Protein AF-A0A556UYZ1-F1 (afdb_monomer_lite)

Radius of gyration: 21.46 Å; chains: 1; bounding box: 57×46×44 Å

Foldseek 3Di:
DPPPQDADEAQEDQLVPCVCQCADPNDRNDHNCNVVVVVVCVVNHYQAYEHEQAALVSQVSQLVVLVVDQRYAYAQEHAQVRVCVCVVVPVVVRVVSSVCSCVVRVSRHPYHDPYDFDQPQFDDDFAEDCDDDPRGHHPPPPVVVCVVSVLRRVCVVVVHDSVVVVVVVVVVCCVPPVPPD

InterPro domains:
  IPR001130 3'-5' ssDNA/RNA exonuclease TatD-like [PF01026] (10-119)
  IPR032466 Metal-dependent hydrolase [SSF51556] (8-178)
  IPR050891 TatD-type Metallo-dependent Hydrolase [PTHR10060] (7-117)

pLDDT: mean 94.44, std 7.42, range [49.12, 98.88]

Secondary structure (DSSP, 8-state):
-------EEEEEE-TTSGGGGTEETTEE-S---HHHHHHHHHHTTEEEEEEPP-SHHHHHHHHHHHHTSTTEEEEE---TTTTHHHHHH-HHHHHHHHHHHHHHTTTTEEEE-S----GGG------EESS--TTSEETTS-GGGGHHHHHHHHHHHHT--HHHHHHHHHHHHHHHH-TT-

Organism: Bagarius yarrelli (NCBI:txid175774)

Structure (mmCIF, N/CA/C/O backbone):
data_AF-A0A556UYZ1-F1
#
_entry.id   AF-A0A556UYZ1-F1
#
loop_
_atom_site.group_PDB
_atom_site.id
_atom_site.type_symbol
_atom_site.label_atom_id
_atom_site.label_alt_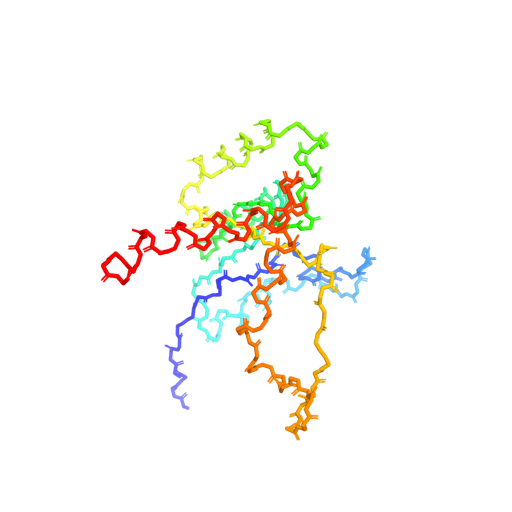id
_atom_site.label_comp_id
_atom_site.label_asym_id
_atom_site.label_entity_id
_atom_site.label_seq_id
_atom_site.pdbx_PDB_ins_code
_atom_site.Cartn_x
_atom_site.Cartn_y
_atom_site.Cartn_z
_atom_site.occupancy
_atom_site.B_iso_or_equiv
_atom_site.auth_seq_id
_atom_site.auth_comp_id
_atom_site.auth_asym_id
_atom_site.auth_atom_id
_atom_site.pdbx_PDB_model_num
ATOM 1 N N . MET A 1 1 ? -32.720 -13.228 18.171 1.00 49.12 1 MET A N 1
ATOM 2 C CA . MET A 1 1 ? -31.409 -13.911 18.145 1.00 49.12 1 MET A CA 1
ATOM 3 C C . MET A 1 1 ? -30.423 -13.015 18.865 1.00 49.12 1 MET A C 1
ATOM 5 O O . MET A 1 1 ? -30.408 -11.831 18.555 1.00 49.12 1 MET A O 1
ATOM 9 N N . ALA A 1 2 ? -29.659 -13.524 19.833 1.00 52.44 2 ALA A N 1
ATOM 10 C CA . ALA A 1 2 ? -28.508 -12.777 20.335 1.00 52.44 2 ALA A CA 1
ATOM 11 C C . ALA A 1 2 ? -27.582 -12.528 19.136 1.00 52.44 2 ALA A C 1
ATOM 13 O O . ALA A 1 2 ? -27.157 -13.494 18.501 1.00 52.44 2 ALA A O 1
ATOM 14 N N . MET A 1 3 ? -27.372 -11.266 18.748 1.00 60.56 3 MET A N 1
ATOM 15 C CA . MET A 1 3 ? -26.434 -10.962 17.670 1.00 60.56 3 MET A CA 1
ATOM 16 C C . MET A 1 3 ? -25.061 -11.465 18.109 1.00 60.56 3 MET A C 1
ATOM 18 O O . MET A 1 3 ? -24.586 -11.115 19.190 1.00 60.56 3 MET A O 1
ATOM 22 N N . ALA A 1 4 ? -24.457 -12.341 17.311 1.00 64.38 4 ALA A N 1
ATOM 23 C CA . ALA A 1 4 ? -23.099 -12.793 17.557 1.00 64.38 4 ALA A CA 1
ATOM 24 C C . ALA A 1 4 ? -22.173 -11.566 17.634 1.00 64.38 4 ALA A C 1
ATOM 26 O O . ALA A 1 4 ? -22.195 -10.709 16.753 1.00 64.38 4 ALA A O 1
ATOM 27 N N . ASN A 1 5 ? -21.386 -11.471 18.707 1.00 82.38 5 ASN A N 1
ATOM 28 C CA . ASN A 1 5 ? -20.478 -10.351 18.945 1.00 82.38 5 ASN A CA 1
ATOM 29 C C . ASN A 1 5 ? -19.167 -10.577 18.178 1.00 82.38 5 ASN A C 1
ATOM 31 O O . ASN A 1 5 ? -18.148 -10.962 18.761 1.00 82.38 5 ASN A O 1
ATOM 35 N N . PHE A 1 6 ? -19.224 -10.435 16.854 1.00 93.12 6 PHE A N 1
ATOM 36 C CA . PHE A 1 6 ? -18.041 -10.524 16.005 1.00 93.12 6 PHE A CA 1
ATOM 37 C C . PHE A 1 6 ? -17.066 -9.385 16.320 1.00 93.12 6 PHE A C 1
ATOM 39 O O . PHE A 1 6 ? -17.467 -8.302 16.743 1.00 93.12 6 PHE A O 1
ATOM 46 N N . LYS A 1 7 ? -15.769 -9.637 16.132 1.00 96.56 7 LYS A N 1
ATOM 47 C CA . LYS A 1 7 ? -14.714 -8.642 16.336 1.00 96.56 7 LYS A CA 1
ATOM 48 C C . LYS A 1 7 ? -13.821 -8.611 15.111 1.00 96.56 7 LYS A C 1
ATOM 50 O O . LYS A 1 7 ? -13.234 -9.632 14.757 1.00 96.56 7 LYS A O 1
ATOM 55 N N . PHE A 1 8 ? -13.706 -7.439 14.505 1.00 98.00 8 PHE A N 1
ATOM 56 C CA . PHE A 1 8 ? -12.911 -7.210 13.309 1.00 98.00 8 PHE A CA 1
ATOM 57 C C . PHE A 1 8 ? -11.965 -6.025 13.498 1.00 98.00 8 PHE A C 1
ATOM 59 O O . PHE A 1 8 ? -12.227 -5.102 14.274 1.00 98.00 8 PHE A O 1
ATOM 66 N N . ILE A 1 9 ? -10.869 -6.053 12.748 1.00 98.38 9 ILE A N 1
ATOM 67 C CA . ILE A 1 9 ? -9.993 -4.911 12.506 1.00 98.38 9 ILE A CA 1
ATOM 68 C C . ILE A 1 9 ? -9.929 -4.760 10.992 1.00 98.38 9 ILE A C 1
ATOM 70 O O . ILE A 1 9 ? -9.585 -5.723 10.306 1.00 98.38 9 ILE A O 1
ATOM 74 N N . ASP A 1 10 ? -10.267 -3.580 10.486 1.00 98.31 10 ASP A N 1
ATOM 75 C CA . ASP A 1 10 ? -10.067 -3.262 9.075 1.00 98.31 10 ASP A CA 1
ATOM 76 C C . ASP A 1 10 ? -8.653 -2.699 8.902 1.00 98.31 10 ASP A C 1
ATOM 78 O O . ASP A 1 10 ? -8.352 -1.605 9.384 1.00 98.31 10 ASP A O 1
ATOM 82 N N . ILE A 1 11 ? -7.763 -3.490 8.295 1.00 98.25 11 ILE A N 1
ATOM 83 C CA . ILE A 1 11 ? -6.332 -3.169 8.196 1.00 98.25 11 ILE A CA 1
ATOM 84 C C . ILE A 1 11 ? -5.981 -2.272 6.999 1.00 98.25 11 ILE A C 1
ATOM 86 O O . ILE A 1 11 ? -4.816 -1.903 6.857 1.00 98.25 11 ILE A O 1
ATOM 90 N N . GLY A 1 12 ? -6.944 -1.940 6.137 1.00 96.12 12 GLY A N 1
ATOM 91 C CA . GLY A 1 12 ? -6.673 -1.209 4.900 1.00 96.12 12 GLY A CA 1
ATOM 92 C C . GLY A 1 12 ? -7.898 -0.465 4.398 1.00 96.12 12 GLY A C 1
ATOM 93 O O . GLY A 1 12 ? -8.501 -0.862 3.402 1.00 96.12 12 GLY A O 1
ATOM 94 N N . ILE A 1 13 ? -8.243 0.629 5.076 1.00 98.00 13 ILE A N 1
ATOM 95 C CA . ILE A 1 13 ? -9.394 1.462 4.724 1.00 98.00 13 ILE A CA 1
ATOM 96 C C . ILE A 1 13 ? -8.961 2.872 4.317 1.00 98.00 13 ILE A C 1
ATOM 98 O O . ILE A 1 13 ? -8.189 3.542 4.997 1.00 98.00 13 ILE A O 1
ATOM 102 N N . ASN A 1 14 ? -9.526 3.378 3.225 1.00 97.62 14 ASN A N 1
ATOM 103 C CA . ASN A 1 14 ? -9.204 4.703 2.693 1.00 97.62 14 ASN A CA 1
ATOM 104 C C . ASN A 1 14 ? -10.168 5.773 3.232 1.00 97.62 14 ASN A C 1
ATOM 106 O O . ASN A 1 14 ? -10.800 6.479 2.456 1.00 97.62 14 ASN A O 1
ATOM 110 N N . LEU A 1 15 ? -10.336 5.886 4.558 1.00 98.00 15 LEU A N 1
ATOM 111 C CA . LEU A 1 15 ? -11.332 6.799 5.165 1.00 98.00 15 LEU A CA 1
ATOM 112 C C . LEU A 1 15 ? -11.100 8.294 4.871 1.00 98.00 15 LEU A C 1
ATOM 114 O O . LEU A 1 15 ? -11.983 9.110 5.132 1.00 98.00 15 LEU A O 1
ATOM 118 N N . THR A 1 16 ? -9.932 8.659 4.347 1.00 97.94 16 THR A N 1
ATOM 119 C CA . THR A 1 16 ? -9.628 10.005 3.844 1.00 97.94 16 THR A CA 1
ATOM 120 C C . THR A 1 16 ? -10.217 10.279 2.458 1.00 97.94 16 THR A C 1
ATOM 122 O O . THR A 1 16 ? -10.229 11.434 2.036 1.00 97.94 16 THR A O 1
ATOM 125 N N . ASP A 1 17 ? -10.727 9.262 1.754 1.00 97.62 17 ASP A N 1
ATOM 126 C CA . ASP A 1 17 ? -11.333 9.435 0.436 1.00 97.62 17 ASP A CA 1
ATOM 127 C C . ASP A 1 17 ? -12.557 10.373 0.523 1.00 97.62 17 ASP A C 1
ATOM 129 O O . ASP A 1 17 ? -13.470 10.131 1.327 1.00 97.62 17 ASP A O 1
ATOM 133 N N . PRO A 1 18 ? -12.626 11.431 -0.309 1.00 97.69 18 PRO A N 1
ATOM 134 C CA . PRO A 1 18 ? -13.754 12.359 -0.331 1.00 97.69 18 PRO A CA 1
ATOM 135 C C . PRO A 1 18 ? -15.120 11.696 -0.572 1.00 97.69 18 PRO A C 1
ATOM 137 O O . PRO A 1 18 ? -16.148 12.272 -0.205 1.00 97.69 18 PRO A O 1
ATOM 140 N N . MET A 1 19 ? -15.166 10.484 -1.136 1.00 98.00 19 MET A N 1
ATOM 141 C CA . MET A 1 19 ? -16.401 9.713 -1.301 1.00 98.00 19 MET A CA 1
ATOM 142 C C . MET A 1 19 ? -17.095 9.442 0.038 1.00 98.00 19 MET A C 1
ATOM 144 O O . MET A 1 19 ? -18.321 9.518 0.098 1.00 98.00 19 MET A O 1
ATOM 148 N N . PHE A 1 20 ? -16.344 9.234 1.128 1.00 97.94 20 PHE A N 1
ATOM 149 C CA . PHE A 1 20 ? -16.913 9.078 2.477 1.00 97.94 20 PHE A CA 1
ATOM 150 C C . PHE A 1 20 ? -17.475 10.381 3.065 1.00 97.94 20 PHE A C 1
ATOM 152 O O . PHE A 1 20 ? -18.061 10.376 4.143 1.00 97.94 20 PHE A O 1
ATOM 159 N N . ARG A 1 21 ? -17.293 11.500 2.356 1.00 98.12 21 ARG A N 1
ATOM 160 C CA . ARG A 1 21 ? -17.872 12.818 2.644 1.00 98.12 21 ARG A CA 1
ATOM 161 C C . ARG A 1 21 ? -18.931 13.213 1.612 1.00 98.12 21 ARG A C 1
ATOM 163 O O . ARG A 1 21 ? -19.354 14.365 1.568 1.00 98.12 21 ARG A O 1
ATOM 170 N N . GLY A 1 22 ? -19.336 12.278 0.750 1.00 98.06 22 GLY A N 1
ATOM 171 C CA . GLY A 1 22 ? -20.298 12.505 -0.324 1.00 98.06 22 GLY A CA 1
ATOM 172 C C . GLY A 1 22 ? -19.764 13.283 -1.524 1.00 98.06 22 GLY A C 1
ATOM 173 O O . GLY A 1 22 ? -20.560 13.757 -2.340 1.00 98.06 22 GLY A O 1
ATOM 174 N N . ILE A 1 23 ? -18.442 13.412 -1.665 1.00 98.56 23 ILE A N 1
ATOM 175 C CA . ILE A 1 23 ? -17.793 14.138 -2.759 1.00 98.56 23 ILE A CA 1
ATOM 176 C C . ILE A 1 23 ? -17.256 13.142 -3.787 1.00 98.56 23 ILE A C 1
ATOM 178 O O . ILE A 1 23 ? -16.380 12.332 -3.505 1.00 98.56 23 ILE A O 1
ATOM 182 N N . TYR A 1 24 ? -17.732 13.252 -5.024 1.00 97.62 24 TYR A N 1
ATOM 183 C CA . TYR A 1 24 ? -17.334 12.381 -6.128 1.00 97.62 24 TYR A CA 1
ATOM 184 C C . TYR A 1 24 ? -16.789 13.242 -7.256 1.00 97.62 24 TYR A C 1
ATOM 186 O O . TYR A 1 24 ? -17.504 14.093 -7.796 1.00 97.62 24 TYR A O 1
ATOM 194 N N . ARG A 1 25 ? -15.518 13.030 -7.623 1.00 95.25 25 ARG A N 1
ATOM 195 C CA . ARG A 1 25 ? -14.821 13.828 -8.651 1.00 95.25 25 ARG A CA 1
ATOM 196 C C . ARG A 1 25 ? -14.982 15.340 -8.406 1.00 95.25 25 ARG A C 1
ATOM 198 O O . ARG A 1 25 ? -15.374 16.080 -9.304 1.00 95.25 25 ARG A O 1
ATOM 205 N N . GLY A 1 26 ? -14.785 15.769 -7.157 1.00 96.25 26 GLY A N 1
ATOM 206 C CA . GLY A 1 26 ? -14.884 17.172 -6.732 1.00 96.25 26 GLY A CA 1
ATOM 207 C C . GLY A 1 26 ? -16.302 17.739 -6.588 1.00 96.25 26 GLY A C 1
ATOM 208 O O . GLY A 1 26 ? -16.443 18.909 -6.257 1.00 96.25 26 GLY A O 1
ATOM 209 N N . ASN A 1 27 ? -17.357 16.947 -6.813 1.00 97.44 27 ASN A N 1
ATOM 210 C CA . ASN A 1 27 ? -18.744 17.409 -6.717 1.00 97.44 27 ASN A CA 1
ATOM 211 C C . ASN A 1 27 ? -19.467 16.760 -5.531 1.00 97.44 27 ASN A C 1
ATOM 213 O O . ASN A 1 27 ? -19.456 15.533 -5.419 1.00 97.44 27 ASN A O 1
ATOM 217 N N . GLN A 1 28 ? -20.166 17.552 -4.712 1.00 98.12 28 GLN A N 1
ATOM 218 C CA . GLN A 1 28 ? -21.051 17.032 -3.662 1.00 98.12 28 GLN A CA 1
ATOM 219 C C . GLN A 1 28 ? -22.245 16.304 -4.305 1.00 98.12 28 GLN A C 1
ATOM 221 O O . GLN A 1 28 ? -23.005 16.905 -5.066 1.00 98.12 28 GLN A O 1
ATOM 226 N N . LYS A 1 29 ? -22.403 15.003 -4.038 1.00 98.25 29 LYS A N 1
ATOM 227 C CA . LYS A 1 29 ? -23.497 14.166 -4.573 1.00 98.25 29 LYS A CA 1
ATOM 228 C C . LYS A 1 29 ? -24.542 13.790 -3.530 1.00 98.25 29 LYS A C 1
ATOM 230 O O . LYS A 1 29 ? -25.695 13.584 -3.890 1.00 98.25 29 LYS A O 1
ATOM 235 N N . HIS A 1 30 ? -24.153 13.721 -2.265 1.00 98.25 30 HIS A N 1
ATOM 236 C CA . HIS A 1 30 ? -25.051 13.536 -1.128 1.00 98.25 30 HIS A CA 1
ATOM 237 C C . HIS A 1 30 ? -24.466 14.229 0.100 1.00 98.25 30 HIS A C 1
ATOM 239 O O . HIS A 1 30 ? -23.330 14.684 0.053 1.00 98.25 30 HIS A O 1
ATOM 245 N N . GLN A 1 31 ? -25.229 14.341 1.184 1.00 98.31 31 GLN A N 1
ATOM 246 C CA . GLN A 1 31 ? -24.736 14.878 2.454 1.00 98.31 31 GLN A CA 1
ATOM 247 C C . GLN A 1 31 ? -23.558 14.046 2.990 1.00 98.31 31 GLN A C 1
ATOM 249 O O . GLN A 1 31 ? -23.505 12.843 2.742 1.00 98.31 31 GLN A O 1
ATOM 254 N N . ASP A 1 32 ? -22.638 14.677 3.723 1.00 98.44 32 ASP A N 1
ATOM 255 C CA . ASP A 1 32 ? -21.604 13.962 4.481 1.00 98.44 32 ASP A CA 1
ATOM 256 C C . ASP A 1 32 ? -22.262 12.970 5.458 1.00 98.44 32 ASP A C 1
ATOM 258 O O . ASP A 1 32 ? -22.977 13.372 6.380 1.00 98.44 32 ASP A O 1
ATOM 262 N N . ASP A 1 33 ? -22.033 11.678 5.220 1.00 98.31 33 ASP A N 1
ATOM 263 C CA . ASP A 1 33 ? -22.553 10.556 5.998 1.00 98.31 33 ASP A CA 1
ATOM 264 C C . ASP A 1 33 ? -21.441 9.797 6.747 1.00 98.31 33 ASP A C 1
ATOM 266 O O . ASP A 1 33 ? -21.667 8.692 7.242 1.00 98.31 33 ASP A O 1
ATOM 270 N N . PHE A 1 34 ? -20.242 10.381 6.886 1.00 98.31 34 PHE A N 1
ATOM 271 C CA . PHE A 1 34 ? -19.060 9.714 7.445 1.00 98.31 34 PHE A CA 1
ATOM 272 C C . PHE A 1 34 ? -19.316 9.068 8.811 1.00 98.31 34 PHE A C 1
ATOM 274 O O . PHE A 1 34 ? -18.944 7.920 9.050 1.00 98.31 34 PHE A O 1
ATOM 281 N N . ALA A 1 35 ? -19.988 9.787 9.717 1.00 97.88 35 ALA A N 1
ATOM 282 C CA . ALA A 1 35 ? -20.315 9.262 11.043 1.00 97.88 35 ALA A CA 1
ATOM 283 C C . ALA A 1 35 ? -21.200 8.006 10.958 1.00 97.88 35 ALA A C 1
ATOM 285 O O . ALA A 1 35 ? -21.007 7.060 11.717 1.00 97.88 35 ALA A O 1
ATOM 286 N N . GLN A 1 36 ? -22.116 7.967 9.989 1.00 98.44 36 GLN A N 1
ATOM 287 C CA . GLN A 1 36 ? -23.028 6.846 9.776 1.00 98.44 36 GLN A CA 1
ATOM 288 C C . GLN A 1 36 ? -22.306 5.669 9.103 1.00 98.44 36 GLN A C 1
ATOM 290 O O . GLN A 1 36 ? -22.599 4.519 9.420 1.00 98.44 36 GLN A O 1
ATOM 295 N N . VAL A 1 37 ? -21.334 5.920 8.214 1.00 98.38 37 VAL A N 1
ATOM 296 C CA . VAL A 1 37 ? -20.438 4.876 7.669 1.00 98.38 37 VAL A CA 1
ATOM 297 C C . VAL A 1 37 ? -19.708 4.160 8.804 1.00 98.38 37 VAL A C 1
ATOM 299 O O . VAL A 1 37 ? -19.709 2.931 8.878 1.00 98.38 37 VAL A O 1
ATOM 302 N N . VAL A 1 38 ? -19.118 4.940 9.706 1.00 97.94 38 VAL A N 1
ATOM 303 C CA . VAL A 1 38 ? -18.378 4.443 10.865 1.00 97.94 38 VAL A CA 1
ATOM 304 C C . VAL A 1 38 ? -19.289 3.689 11.835 1.00 97.94 38 VAL A C 1
ATOM 306 O O . VAL A 1 38 ? -18.932 2.603 12.281 1.00 97.94 38 VAL A O 1
ATOM 309 N N . GLU A 1 39 ? -20.480 4.214 12.126 1.00 97.50 39 GLU A N 1
ATOM 310 C CA . GLU A 1 39 ? -21.464 3.547 12.985 1.00 97.50 39 GLU A CA 1
ATOM 311 C C . GLU A 1 39 ? -21.897 2.196 12.405 1.00 97.50 39 GLU A C 1
ATOM 313 O O . GLU A 1 39 ? -21.912 1.193 13.120 1.00 97.50 39 GLU A O 1
ATOM 318 N N . ARG A 1 40 ? -22.169 2.133 11.094 1.00 97.81 40 ARG A N 1
ATOM 319 C CA . ARG A 1 40 ? -22.467 0.869 10.404 1.00 97.81 40 ARG A CA 1
ATOM 320 C C . ARG A 1 40 ? -21.317 -0.128 10.560 1.00 97.81 40 ARG A C 1
ATOM 322 O O . ARG A 1 40 ? -21.569 -1.279 10.910 1.00 97.81 40 ARG A O 1
ATOM 329 N N . ALA A 1 41 ? -20.072 0.306 10.367 1.00 97.25 41 ALA A N 1
ATOM 330 C CA . ALA A 1 41 ? -18.885 -0.531 10.547 1.00 97.25 41 ALA A CA 1
ATOM 331 C C . ALA A 1 41 ? -18.738 -1.045 11.994 1.00 97.25 41 ALA A C 1
ATOM 333 O O . ALA A 1 41 ? -18.516 -2.237 12.221 1.00 97.25 41 ALA A O 1
ATOM 334 N N . SER A 1 42 ? -18.927 -0.178 12.988 1.00 95.69 42 SER A N 1
ATOM 335 C CA . SER A 1 42 ? -18.896 -0.575 14.398 1.00 95.69 42 SER A CA 1
ATOM 336 C C . SER A 1 42 ? -20.041 -1.525 14.761 1.00 95.69 42 SER A C 1
ATOM 338 O O . SER A 1 42 ? -19.818 -2.480 15.503 1.00 95.69 42 SER A O 1
ATOM 340 N N . SER A 1 43 ? -21.238 -1.334 14.194 1.00 95.75 43 SER A N 1
ATOM 341 C CA . SER A 1 43 ? -22.412 -2.181 14.463 1.00 95.75 43 SER A CA 1
ATOM 342 C C . SER A 1 43 ? -22.236 -3.639 14.024 1.00 95.75 43 SER A C 1
ATOM 344 O O . SER A 1 43 ? -22.859 -4.530 14.599 1.00 95.75 43 SER A O 1
ATOM 346 N N . VAL A 1 44 ? -21.353 -3.899 13.049 1.00 95.88 44 VAL A N 1
ATOM 347 C CA . VAL A 1 44 ? -21.010 -5.258 12.592 1.00 95.88 44 VAL A CA 1
ATOM 348 C C . VAL A 1 44 ? -19.774 -5.839 13.289 1.00 95.88 44 VAL A C 1
ATOM 350 O O . VAL A 1 44 ? -19.374 -6.960 12.982 1.00 95.88 44 VAL A O 1
ATOM 353 N N . GLY A 1 45 ? -19.174 -5.107 14.236 1.00 96.81 45 GLY A N 1
ATOM 354 C CA . GLY A 1 45 ? -18.075 -5.594 15.071 1.00 96.81 45 GLY A CA 1
ATOM 355 C C . GLY A 1 45 ? -16.684 -5.057 14.729 1.00 96.81 45 GLY A C 1
ATOM 356 O O . GLY A 1 45 ? -15.706 -5.563 15.283 1.00 96.81 45 GLY A O 1
ATOM 357 N N . ILE A 1 46 ? -16.540 -4.057 13.847 1.00 97.69 46 ILE A N 1
ATOM 358 C CA . ILE A 1 46 ? -15.231 -3.415 13.629 1.00 97.69 46 ILE A CA 1
ATOM 359 C C . ILE A 1 46 ? -14.850 -2.604 14.871 1.00 97.69 46 ILE A C 1
ATOM 361 O O . ILE A 1 46 ? -15.556 -1.682 15.279 1.00 97.69 46 ILE A O 1
ATOM 365 N N . GLN A 1 47 ? -13.709 -2.954 15.463 1.00 97.81 47 GLN A N 1
ATOM 366 C CA . GLN A 1 47 ? -13.193 -2.333 16.684 1.00 97.81 47 GLN A CA 1
ATOM 367 C C . GLN A 1 47 ? -12.021 -1.388 16.434 1.00 97.81 47 GLN A C 1
ATOM 369 O O . GLN A 1 47 ? -11.707 -0.577 17.303 1.00 97.81 47 GLN A O 1
ATOM 374 N N . LYS A 1 48 ? -11.327 -1.535 15.299 1.00 98.56 48 LYS A N 1
ATOM 375 C CA . LYS A 1 48 ? -10.182 -0.705 14.910 1.00 98.56 48 LYS A CA 1
ATOM 376 C C . LYS A 1 48 ? -10.128 -0.541 13.397 1.00 98.56 48 LYS A C 1
ATOM 378 O O . LYS A 1 48 ? -10.468 -1.469 12.665 1.00 98.56 48 LYS A O 1
ATOM 383 N N . PHE A 1 49 ? -9.657 0.621 12.967 1.00 98.75 49 PHE A N 1
ATOM 384 C CA . PHE A 1 49 ? -9.511 0.995 11.564 1.00 98.75 49 PHE A CA 1
ATOM 385 C C . PHE A 1 49 ? -8.071 1.439 11.328 1.00 98.75 49 PHE A C 1
ATOM 387 O O . PHE A 1 49 ? -7.582 2.306 12.051 1.00 98.75 49 PHE A O 1
ATOM 394 N N . MET A 1 50 ? -7.394 0.867 10.339 1.00 98.69 50 MET A N 1
ATOM 395 C CA . MET A 1 50 ? -6.083 1.324 9.881 1.00 98.69 50 MET A CA 1
ATOM 396 C C . MET A 1 50 ? -6.263 2.106 8.583 1.00 98.69 50 MET A C 1
ATOM 398 O O . MET A 1 50 ? -6.520 1.537 7.525 1.00 98.69 50 MET A O 1
ATOM 402 N N . ILE A 1 51 ? -6.168 3.427 8.701 1.00 98.81 51 ILE A N 1
ATOM 403 C CA . ILE A 1 51 ? -6.377 4.376 7.615 1.00 98.81 51 ILE A CA 1
ATOM 404 C C . ILE A 1 51 ? -5.103 4.463 6.778 1.00 98.81 51 ILE A C 1
ATOM 406 O O . ILE A 1 51 ? -4.041 4.830 7.289 1.00 98.81 51 ILE A O 1
ATOM 410 N N . THR A 1 52 ? -5.203 4.127 5.498 1.00 98.50 52 THR A N 1
ATOM 411 C CA . THR A 1 52 ? -4.038 4.035 4.616 1.00 98.50 52 THR A CA 1
ATOM 412 C C . THR A 1 52 ? -3.532 5.419 4.201 1.00 98.50 52 THR A C 1
ATOM 414 O O . THR A 1 52 ? -4.274 6.219 3.634 1.00 98.50 52 THR A O 1
ATOM 417 N N . GLY A 1 53 ? -2.250 5.691 4.450 1.00 98.06 53 GLY A N 1
ATOM 418 C CA . GLY A 1 53 ? -1.500 6.797 3.854 1.00 98.06 53 GLY A CA 1
ATOM 419 C C . GLY A 1 53 ? -0.736 6.326 2.613 1.00 98.06 53 GLY A C 1
ATOM 420 O O . GLY A 1 53 ? 0.022 5.361 2.686 1.00 98.06 53 GLY A O 1
ATOM 421 N N . GLY A 1 54 ? -0.938 6.987 1.468 1.00 96.44 54 GLY A N 1
ATOM 422 C CA . GLY A 1 54 ? -0.342 6.602 0.177 1.00 96.44 54 GLY A CA 1
ATOM 423 C C . GLY A 1 54 ? 0.794 7.505 -0.316 1.00 96.44 54 GLY A C 1
ATOM 424 O O . GLY A 1 54 ? 1.472 7.171 -1.284 1.00 96.44 54 GLY A O 1
ATOM 425 N N . ASN A 1 55 ? 1.018 8.649 0.316 1.00 97.94 55 ASN A N 1
ATOM 426 C CA . ASN A 1 55 ? 2.154 9.547 0.105 1.00 97.94 55 ASN A CA 1
ATOM 427 C C . ASN A 1 55 ? 2.315 10.436 1.349 1.00 97.94 55 ASN A C 1
ATOM 429 O O . ASN A 1 55 ? 1.601 10.244 2.337 1.00 97.94 55 ASN A O 1
ATOM 433 N N . LEU A 1 56 ? 3.239 11.401 1.333 1.00 98.19 56 LEU A N 1
ATOM 434 C CA . LEU A 1 56 ? 3.482 12.267 2.489 1.00 98.19 56 LEU A CA 1
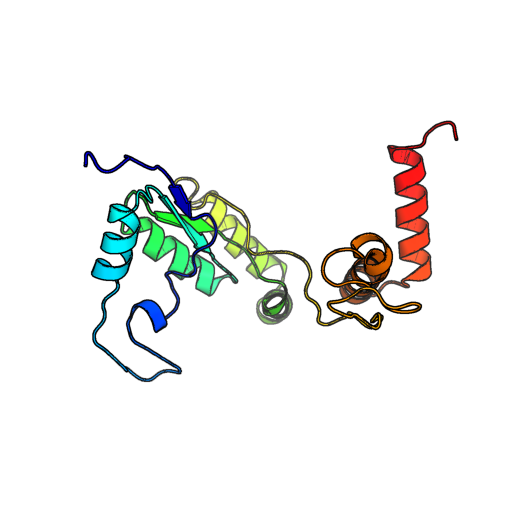ATOM 435 C C . LEU A 1 56 ? 2.235 13.059 2.918 1.00 98.19 56 LEU A C 1
ATOM 437 O O . LEU A 1 56 ? 1.961 13.137 4.113 1.00 98.19 56 LEU A O 1
ATOM 441 N N . GLU A 1 57 ? 1.479 13.618 1.974 1.00 97.75 57 GLU A N 1
ATOM 442 C CA . GLU A 1 57 ? 0.291 14.428 2.278 1.00 97.75 57 GLU A CA 1
ATOM 443 C C . GLU A 1 57 ? -0.886 13.562 2.746 1.00 97.75 57 GLU A C 1
ATOM 445 O O . GLU A 1 57 ? -1.454 13.804 3.811 1.00 97.75 57 GLU A O 1
ATOM 450 N N . ASP A 1 58 ? -1.175 12.477 2.029 1.00 97.44 58 ASP A N 1
ATOM 451 C CA . ASP A 1 58 ? -2.187 11.488 2.401 1.00 97.44 58 ASP A CA 1
ATOM 452 C C . ASP A 1 58 ? -1.891 10.911 3.794 1.00 97.44 58 ASP A C 1
ATOM 454 O O . ASP A 1 58 ? -2.801 10.721 4.596 1.00 97.44 58 ASP A O 1
ATOM 458 N N . SER A 1 59 ? -0.612 10.678 4.118 1.00 98.56 59 SER A N 1
ATOM 459 C CA . SER A 1 59 ? -0.179 10.212 5.441 1.00 98.56 59 SER A CA 1
ATOM 460 C C . SER A 1 59 ? -0.453 11.243 6.543 1.00 98.56 59 SER A C 1
ATOM 462 O O . SER A 1 59 ? -0.824 10.863 7.655 1.00 98.56 59 SER A O 1
ATOM 464 N N . ARG A 1 60 ? -0.300 12.547 6.262 1.00 98.62 60 ARG A N 1
ATOM 465 C CA . ARG A 1 60 ? -0.637 13.620 7.218 1.00 98.62 60 ARG A CA 1
ATOM 466 C C . ARG A 1 60 ? -2.137 13.663 7.486 1.00 98.62 60 ARG A C 1
ATOM 468 O O . ARG A 1 60 ? -2.538 13.712 8.650 1.00 98.62 60 ARG A O 1
ATOM 475 N N . GLU A 1 61 ? -2.959 13.587 6.444 1.00 98.56 61 GLU A N 1
ATOM 476 C CA . GLU A 1 61 ? -4.418 13.597 6.597 1.00 98.56 61 GLU A CA 1
ATOM 477 C C . GLU A 1 61 ? -4.944 12.302 7.238 1.00 98.56 61 GLU A C 1
ATOM 479 O O . GLU A 1 61 ? -5.806 12.362 8.118 1.00 98.56 61 GLU A O 1
ATOM 484 N N . ALA A 1 62 ? -4.376 11.140 6.899 1.00 98.69 62 ALA A N 1
ATOM 485 C CA . ALA A 1 62 ? -4.701 9.866 7.542 1.00 98.69 62 ALA A CA 1
ATOM 486 C C . ALA A 1 62 ? -4.369 9.891 9.039 1.00 98.69 62 ALA A C 1
ATOM 488 O O . ALA A 1 62 ? -5.197 9.490 9.859 1.00 98.69 62 ALA A O 1
ATOM 489 N N . LEU A 1 63 ? -3.197 10.412 9.416 1.00 98.75 63 LEU A N 1
ATOM 490 C CA . LEU A 1 63 ? -2.799 10.572 10.814 1.00 98.75 63 LEU A CA 1
ATOM 491 C C . LEU A 1 63 ? -3.727 11.533 11.567 1.00 98.75 63 LEU A C 1
ATOM 493 O O . LEU A 1 63 ? -4.169 11.225 12.674 1.00 98.75 63 LEU A O 1
ATOM 497 N N . LYS A 1 64 ? -4.047 12.683 10.973 1.00 98.69 64 LYS A N 1
ATOM 498 C CA . LYS A 1 64 ? -4.966 13.669 11.555 1.00 98.69 64 LYS A CA 1
ATOM 499 C C . LYS A 1 64 ? -6.355 13.073 11.785 1.00 98.69 64 LYS A C 1
ATOM 501 O O . LYS A 1 64 ? -6.931 13.255 12.857 1.00 98.69 64 LYS A O 1
ATOM 506 N N . LEU A 1 65 ? -6.870 12.297 10.828 1.00 98.62 65 LEU A N 1
ATOM 507 C CA . LEU A 1 65 ? -8.116 11.555 11.010 1.00 98.62 65 LEU A CA 1
ATOM 508 C C . LEU A 1 65 ? -7.969 10.480 12.095 1.00 98.62 65 LEU A C 1
ATOM 510 O O . LEU A 1 65 ? -8.848 10.354 12.948 1.00 98.62 65 LEU A O 1
ATOM 514 N N . ALA A 1 66 ? -6.846 9.762 12.136 1.00 98.69 66 ALA A N 1
ATOM 515 C CA . ALA A 1 66 ? -6.579 8.755 13.158 1.00 98.69 66 ALA A CA 1
ATOM 516 C C . ALA A 1 66 ? -6.518 9.330 14.580 1.00 98.69 66 ALA A C 1
ATOM 518 O O . ALA A 1 66 ? -6.947 8.682 15.532 1.00 98.69 66 ALA A O 1
ATOM 519 N N . GLN A 1 67 ? -6.035 10.560 14.743 1.00 98.56 67 GLN A N 1
ATOM 520 C CA . GLN A 1 67 ? -6.007 11.261 16.028 1.00 98.56 67 GLN A CA 1
ATOM 521 C C . GLN A 1 67 ? -7.401 11.679 16.519 1.00 98.56 67 GLN A C 1
ATOM 523 O O . GLN A 1 67 ? -7.579 11.877 17.717 1.00 98.56 67 GLN A O 1
ATOM 528 N N . SER A 1 68 ? -8.397 11.776 15.631 1.00 98.19 68 SER A N 1
ATOM 529 C CA . SER A 1 68 ? -9.743 12.246 15.992 1.00 98.19 68 SER A CA 1
ATOM 530 C C . SER A 1 68 ? -10.585 11.236 16.781 1.00 98.19 68 SER A C 1
ATOM 532 O O . SER A 1 68 ? -11.569 11.626 17.409 1.00 98.19 68 SER A O 1
ATOM 534 N N . ARG A 1 69 ? -10.242 9.940 16.738 1.00 98.06 69 ARG A N 1
ATOM 535 C CA . ARG A 1 69 ? -11.014 8.853 17.369 1.00 98.06 69 ARG A CA 1
ATOM 536 C C . ARG A 1 69 ? -10.078 7.794 17.931 1.00 98.06 69 ARG A C 1
ATOM 538 O O . ARG A 1 69 ? -9.021 7.546 17.361 1.00 98.06 69 ARG A O 1
ATOM 545 N N . GLU A 1 70 ? -10.428 7.161 19.046 1.00 98.12 70 GLU A N 1
ATOM 546 C CA . GLU A 1 70 ? -9.536 6.212 19.729 1.00 98.12 70 GLU A CA 1
ATOM 547 C C . GLU A 1 70 ? -9.263 4.967 18.873 1.00 98.12 70 GLU A C 1
ATOM 549 O O . GLU A 1 70 ? -8.115 4.536 18.746 1.00 98.12 70 GLU A O 1
ATOM 554 N N . GLU A 1 71 ? -10.300 4.444 18.221 1.00 98.25 71 GLU A N 1
ATOM 555 C CA . GLU A 1 71 ? -10.254 3.235 17.398 1.00 98.25 71 GLU A CA 1
ATOM 556 C C . GLU A 1 71 ? -9.550 3.408 16.044 1.00 98.25 71 GLU A C 1
ATOM 558 O O . GLU A 1 71 ? -9.332 2.420 15.339 1.00 98.25 71 GLU A O 1
ATOM 563 N N . PHE A 1 72 ? -9.212 4.637 15.652 1.00 98.75 72 PHE A N 1
ATOM 564 C CA . PHE A 1 72 ? -8.555 4.901 14.378 1.00 98.75 72 PHE A CA 1
ATOM 565 C C . PHE A 1 72 ? -7.036 4.926 14.524 1.00 98.75 72 PHE A C 1
ATOM 567 O O . PHE A 1 72 ? -6.477 5.544 15.429 1.00 98.75 72 PHE A O 1
ATOM 574 N N . PHE A 1 73 ? -6.375 4.278 13.581 1.00 98.88 73 PHE A N 1
ATOM 575 C CA . PHE A 1 73 ? -4.934 4.225 13.402 1.00 98.88 73 PHE A CA 1
ATOM 576 C C . PHE A 1 73 ? -4.627 4.556 11.945 1.00 98.88 73 PHE A C 1
ATOM 578 O O . PHE A 1 73 ? -5.531 4.658 11.120 1.00 98.88 73 PHE A O 1
ATOM 585 N N . SER A 1 74 ? -3.358 4.744 11.623 1.00 98.81 74 SER A N 1
ATOM 586 C CA . SER A 1 74 ? -2.918 5.132 10.288 1.00 98.81 74 SER A CA 1
ATOM 587 C C . SER A 1 74 ? -1.644 4.408 9.884 1.00 98.81 74 SER A C 1
ATOM 589 O O . SER A 1 74 ? -0.919 3.858 10.726 1.00 98.81 74 SER A O 1
ATOM 591 N N . THR A 1 75 ? -1.376 4.430 8.587 1.00 98.81 75 THR A N 1
ATOM 592 C CA . THR A 1 75 ? -0.086 4.068 8.010 1.00 98.81 75 THR A CA 1
ATOM 593 C C . THR A 1 75 ? 0.623 5.326 7.507 1.00 98.81 75 THR A C 1
ATOM 595 O O . THR A 1 75 ? -0.017 6.338 7.219 1.00 98.81 75 THR A O 1
ATOM 598 N N . VAL A 1 76 ? 1.951 5.275 7.418 1.00 98.75 76 VAL A N 1
ATOM 599 C CA . VAL A 1 76 ? 2.754 6.325 6.774 1.00 98.75 76 VAL A CA 1
ATOM 600 C C . VAL A 1 76 ? 3.660 5.678 5.740 1.00 98.75 76 VAL A C 1
ATOM 602 O O . VAL A 1 76 ? 4.416 4.761 6.067 1.00 98.75 76 VAL A O 1
ATOM 605 N N . GLY A 1 77 ? 3.611 6.151 4.500 1.00 97.50 77 GLY A N 1
ATOM 606 C CA . GLY A 1 77 ? 4.361 5.540 3.410 1.00 97.50 77 GLY A CA 1
ATOM 607 C C . GLY A 1 77 ? 4.248 6.292 2.093 1.00 97.50 77 GLY A C 1
ATOM 608 O O . GLY A 1 77 ? 3.735 7.408 2.026 1.00 97.50 77 GLY A O 1
ATOM 609 N N . CYS A 1 78 ? 4.771 5.665 1.043 1.00 97.44 78 CYS A N 1
ATOM 610 C CA . CYS A 1 78 ? 4.704 6.161 -0.322 1.00 97.44 78 CYS A CA 1
ATOM 611 C C . CYS A 1 78 ? 4.350 4.997 -1.249 1.00 97.44 78 CYS A C 1
ATOM 613 O O . CYS A 1 78 ? 5.139 4.065 -1.440 1.00 97.44 78 CYS A O 1
ATOM 615 N N . HIS A 1 79 ? 3.144 5.061 -1.798 1.00 96.06 79 HIS A N 1
ATOM 616 C CA . HIS A 1 79 ? 2.584 4.077 -2.700 1.00 96.06 79 HIS A CA 1
ATOM 617 C C . HIS A 1 79 ? 3.408 4.053 -3.996 1.00 96.06 79 HIS A C 1
ATOM 619 O O . HIS A 1 79 ? 3.869 5.109 -4.442 1.00 96.06 79 HIS A O 1
ATOM 625 N N . PRO A 1 80 ? 3.557 2.902 -4.677 1.00 91.75 80 PRO A N 1
ATOM 626 C CA . PRO A 1 80 ? 4.422 2.794 -5.858 1.00 91.75 80 PRO 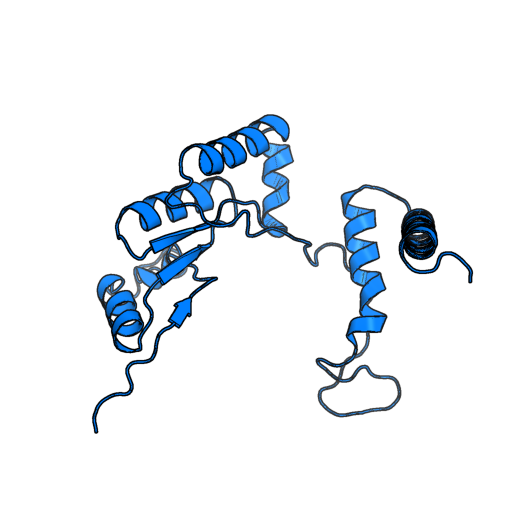A CA 1
ATOM 627 C C . PRO A 1 80 ? 4.093 3.776 -6.991 1.00 91.75 80 PRO A C 1
ATOM 629 O O . PRO A 1 80 ? 4.955 4.141 -7.786 1.00 91.75 80 PRO A O 1
ATOM 632 N N . THR A 1 81 ? 2.842 4.233 -7.076 1.00 90.81 81 THR A N 1
ATOM 633 C CA . THR A 1 81 ? 2.399 5.225 -8.073 1.00 90.81 81 THR A CA 1
ATOM 634 C C . THR A 1 81 ? 2.729 6.671 -7.696 1.00 90.81 81 THR A C 1
ATOM 636 O O . THR A 1 81 ? 2.518 7.566 -8.511 1.00 90.81 81 THR A O 1
ATOM 639 N N . ARG A 1 82 ? 3.197 6.913 -6.469 1.00 92.88 82 ARG A N 1
ATOM 640 C CA . ARG A 1 82 ? 3.520 8.230 -5.903 1.00 92.88 82 ARG A CA 1
ATOM 641 C C . ARG A 1 82 ? 5.024 8.441 -5.712 1.00 92.88 82 ARG A C 1
ATOM 643 O O . ARG A 1 82 ? 5.438 9.544 -5.383 1.00 92.88 82 ARG A O 1
ATOM 650 N N . CYS A 1 83 ? 5.861 7.437 -5.990 1.00 91.44 83 CYS A N 1
ATOM 651 C CA . CYS A 1 83 ? 7.308 7.515 -5.757 1.00 91.44 83 CYS A CA 1
ATOM 652 C C . CYS A 1 83 ? 8.030 8.628 -6.535 1.00 91.44 83 CYS A C 1
ATOM 654 O O . CYS A 1 83 ? 9.103 9.039 -6.111 1.00 91.44 83 CYS A O 1
ATOM 656 N N . SER A 1 84 ? 7.446 9.180 -7.608 1.00 90.06 84 SER A N 1
ATOM 657 C CA . SER A 1 84 ? 8.001 10.367 -8.281 1.00 90.06 84 SER A CA 1
ATOM 658 C C . SER A 1 84 ? 8.079 11.602 -7.373 1.00 90.06 84 SER A C 1
ATOM 660 O O . SER A 1 84 ? 8.792 12.548 -7.689 1.00 90.06 84 SER A O 1
ATOM 662 N N . GLU A 1 85 ? 7.350 11.620 -6.253 1.00 93.81 85 GLU A N 1
ATOM 663 C CA . GLU A 1 85 ? 7.436 12.689 -5.255 1.00 93.81 85 GLU A CA 1
ATOM 664 C C . GLU A 1 85 ? 8.811 12.749 -4.565 1.00 93.81 85 GLU A C 1
ATOM 666 O O . GLU A 1 85 ? 9.232 13.841 -4.185 1.00 93.81 85 GLU A O 1
ATOM 671 N N . PHE A 1 86 ? 9.545 11.627 -4.471 1.00 92.50 86 PHE A N 1
ATOM 672 C CA . PHE A 1 86 ? 10.931 11.628 -3.979 1.00 92.50 86 PHE A CA 1
ATOM 673 C C . PHE A 1 86 ? 11.829 12.495 -4.867 1.00 92.50 86 PHE A C 1
ATOM 675 O O . PHE A 1 86 ? 12.615 13.288 -4.356 1.00 92.50 86 PHE A O 1
ATOM 682 N N . ASP A 1 87 ? 11.677 12.400 -6.190 1.00 90.25 87 ASP A N 1
ATOM 683 C CA . ASP A 1 87 ? 12.458 13.207 -7.132 1.00 90.25 87 ASP A CA 1
ATOM 684 C C . ASP A 1 87 ? 12.033 14.682 -7.091 1.00 90.25 87 ASP A C 1
ATOM 686 O O . ASP A 1 87 ? 12.869 15.581 -7.144 1.00 90.25 87 ASP A O 1
ATOM 690 N N . GLN A 1 88 ? 10.727 14.941 -6.972 1.00 92.75 88 GLN A N 1
ATOM 691 C CA . GLN A 1 88 ? 10.164 16.297 -6.996 1.00 92.75 88 GLN A CA 1
ATOM 692 C C . GLN A 1 88 ? 10.496 17.115 -5.743 1.00 92.75 88 GLN A C 1
ATOM 694 O O . GLN A 1 88 ? 10.674 18.328 -5.840 1.00 92.75 88 GLN A O 1
ATOM 699 N N . GLN A 1 89 ? 10.542 16.475 -4.572 1.00 90.00 89 GLN A N 1
ATOM 700 C CA . GLN A 1 89 ? 10.727 17.148 -3.278 1.00 90.00 89 GLN A CA 1
ATOM 701 C C . GLN A 1 89 ? 12.144 16.979 -2.703 1.00 90.00 89 GLN A C 1
ATOM 703 O O . GLN A 1 89 ? 12.473 17.605 -1.696 1.00 90.00 89 GLN A O 1
ATOM 708 N N . GLY A 1 90 ? 12.982 16.161 -3.347 1.00 93.81 90 GLY A N 1
ATOM 709 C CA . GLY A 1 90 ? 14.283 15.737 -2.839 1.00 93.81 90 GLY A CA 1
ATOM 710 C C . GLY A 1 90 ? 14.159 14.468 -1.994 1.00 93.81 90 GLY A C 1
ATOM 711 O O . GLY A 1 90 ? 13.444 14.437 -0.990 1.00 93.81 90 GLY A O 1
ATOM 712 N N . ALA A 1 91 ? 14.855 13.405 -2.408 1.00 93.06 91 ALA A N 1
ATOM 713 C CA . ALA A 1 91 ? 14.633 12.063 -1.875 1.00 93.06 91 ALA A CA 1
ATOM 714 C C . ALA A 1 91 ? 14.890 11.971 -0.362 1.00 93.06 91 ALA A C 1
ATOM 716 O O . ALA A 1 91 ? 14.084 11.399 0.371 1.00 93.06 91 ALA A O 1
ATOM 717 N N . GLU A 1 92 ? 15.972 12.593 0.113 1.00 95.69 92 GLU A N 1
ATOM 718 C CA . GLU A 1 92 ? 16.333 12.620 1.534 1.00 95.69 92 GLU A CA 1
ATOM 719 C C . GLU A 1 92 ? 15.343 13.435 2.369 1.00 95.69 92 GLU A C 1
ATOM 721 O O . GLU A 1 92 ? 14.972 13.028 3.471 1.00 95.69 92 GLU A O 1
ATOM 726 N N . GLN A 1 93 ? 14.878 14.571 1.847 1.00 97.00 93 GLN A N 1
ATOM 727 C CA . GLN A 1 93 ? 13.908 15.435 2.517 1.00 97.00 93 GLN A CA 1
ATOM 728 C C . GLN A 1 93 ? 12.555 14.732 2.641 1.00 97.00 93 GLN A C 1
ATOM 730 O O . GLN A 1 93 ? 11.973 14.691 3.726 1.00 97.00 93 GLN A O 1
ATOM 735 N N . TYR A 1 94 ? 12.082 14.126 1.550 1.00 97.69 94 TYR A N 1
ATOM 736 C CA . TYR A 1 94 ? 10.827 13.384 1.523 1.00 97.69 94 TYR A CA 1
ATOM 737 C C . TYR A 1 94 ? 10.870 12.171 2.460 1.00 97.69 94 TYR A C 1
ATOM 739 O O . TYR A 1 94 ? 9.968 11.975 3.280 1.00 97.69 94 TYR A O 1
ATOM 747 N N . PHE A 1 95 ? 11.957 11.393 2.408 1.00 97.56 95 PHE A N 1
ATOM 748 C CA . PHE A 1 95 ? 12.173 10.264 3.310 1.00 97.56 95 PHE A CA 1
ATOM 749 C C . PHE A 1 95 ? 12.224 10.700 4.779 1.00 97.56 95 PHE A C 1
ATOM 751 O O . PHE A 1 95 ? 11.580 10.085 5.632 1.00 97.56 95 PHE A O 1
ATOM 758 N N . SER A 1 96 ? 12.953 11.779 5.078 1.00 98.12 96 SER A N 1
ATOM 759 C CA . SER A 1 96 ? 13.059 12.324 6.434 1.00 98.12 96 SER A CA 1
ATOM 760 C C . SER A 1 96 ? 11.697 12.759 6.967 1.00 98.12 96 SER A C 1
ATOM 762 O O . SER A 1 96 ? 11.347 12.400 8.089 1.00 98.12 96 SER A O 1
ATOM 764 N N . ALA A 1 97 ? 10.877 13.423 6.149 1.00 98.31 97 ALA A N 1
ATOM 765 C CA . ALA A 1 97 ? 9.533 13.842 6.539 1.00 98.31 97 ALA A CA 1
ATOM 766 C C . ALA A 1 97 ? 8.601 12.653 6.848 1.00 98.31 97 ALA A C 1
ATOM 768 O O . ALA A 1 97 ? 7.877 12.678 7.847 1.00 98.31 97 ALA A O 1
ATOM 769 N N . LEU A 1 98 ? 8.641 11.587 6.037 1.00 98.44 98 LEU A N 1
ATOM 770 C CA . LEU A 1 98 ? 7.910 10.344 6.324 1.00 98.44 98 LEU A CA 1
ATOM 771 C C . LEU A 1 98 ? 8.389 9.712 7.638 1.00 98.44 98 LEU A C 1
ATOM 773 O O . LEU A 1 98 ? 7.584 9.327 8.488 1.00 98.44 98 LEU A O 1
ATOM 777 N N . ARG A 1 99 ? 9.709 9.627 7.832 1.00 98.38 99 ARG A N 1
ATOM 778 C CA . ARG A 1 99 ? 10.313 9.055 9.040 1.00 98.38 99 ARG A CA 1
ATOM 779 C C . ARG A 1 99 ? 9.932 9.840 10.294 1.00 98.38 99 ARG A C 1
ATOM 781 O O . ARG A 1 99 ? 9.612 9.227 11.312 1.00 98.38 99 ARG A O 1
ATOM 788 N N . GLU A 1 100 ? 9.955 11.167 10.238 1.00 98.50 100 GLU A N 1
ATOM 789 C CA . GLU A 1 100 ? 9.548 12.032 11.347 1.00 98.50 100 GLU A CA 1
ATOM 790 C C . GLU A 1 100 ? 8.079 11.821 11.718 1.00 98.50 100 GLU A C 1
ATOM 792 O O . GLU A 1 100 ? 7.769 11.683 12.903 1.00 98.50 100 GLU A O 1
ATOM 797 N N . LEU A 1 101 ? 7.181 11.706 10.730 1.00 98.25 101 LEU A N 1
ATOM 798 C CA . LEU A 1 101 ? 5.774 11.380 10.978 1.00 98.25 101 LEU A CA 1
ATOM 799 C C . LEU A 1 101 ? 5.623 10.056 11.733 1.00 98.25 101 LEU A C 1
ATOM 801 O O . LEU A 1 101 ? 4.888 10.009 12.718 1.00 98.25 101 LEU A O 1
ATOM 805 N N . VAL A 1 102 ? 6.350 9.009 11.331 1.00 98.38 102 VAL A N 1
ATOM 806 C CA . VAL A 1 102 ? 6.330 7.709 12.023 1.00 98.38 102 VAL A CA 1
ATOM 807 C C . VAL A 1 102 ? 6.854 7.835 13.455 1.00 98.38 102 VAL A C 1
ATOM 809 O O . VAL A 1 102 ? 6.204 7.397 14.406 1.00 98.38 102 VAL A O 1
ATOM 812 N N . VAL A 1 103 ? 8.041 8.423 13.630 1.00 98.19 103 VAL A N 1
ATOM 813 C CA . VAL A 1 103 ? 8.728 8.465 14.930 1.00 98.19 103 VAL A CA 1
ATOM 814 C C . VAL A 1 103 ? 7.954 9.296 15.950 1.00 98.19 103 VAL A C 1
ATOM 816 O O . VAL A 1 103 ? 7.852 8.873 17.102 1.00 98.19 103 VAL A O 1
ATOM 819 N N . ASN A 1 104 ? 7.369 10.417 15.528 1.00 98.44 104 ASN A N 1
ATOM 820 C CA . ASN A 1 104 ? 6.665 11.336 16.421 1.00 98.44 104 ASN A CA 1
ATOM 821 C C . ASN A 1 104 ? 5.232 10.887 16.758 1.00 98.44 104 ASN A C 1
ATOM 823 O O . ASN A 1 104 ? 4.615 11.465 17.647 1.00 98.44 104 ASN A O 1
ATOM 827 N N . ASN A 1 105 ? 4.694 9.856 16.089 1.00 98.31 105 ASN A N 1
ATOM 828 C CA . ASN A 1 105 ? 3.281 9.470 16.210 1.00 98.31 105 ASN A CA 1
ATOM 829 C C . ASN A 1 105 ? 3.059 7.964 16.430 1.00 98.31 105 ASN A C 1
ATOM 831 O O . ASN A 1 105 ? 2.026 7.426 16.034 1.00 98.31 105 ASN A O 1
ATOM 835 N N . ARG A 1 106 ? 3.981 7.271 17.112 1.00 95.62 106 ARG A N 1
ATOM 836 C CA . ARG A 1 106 ? 3.945 5.805 17.339 1.00 95.62 106 ARG A CA 1
ATOM 837 C C . ARG A 1 106 ? 2.674 5.257 18.011 1.00 95.62 106 ARG A C 1
ATOM 839 O O . ARG A 1 106 ? 2.440 4.057 17.963 1.00 95.62 106 ARG A O 1
ATOM 846 N N . GLY A 1 107 ? 1.860 6.107 18.644 1.00 97.38 107 GLY A N 1
ATOM 847 C CA . GLY A 1 107 ? 0.560 5.710 19.205 1.00 97.38 107 GLY A CA 1
ATOM 848 C C . GLY A 1 107 ? -0.571 5.606 18.172 1.00 97.38 107 GLY A C 1
ATOM 849 O O . GLY A 1 107 ? -1.574 4.948 18.432 1.00 97.38 107 GLY A O 1
ATOM 850 N N . LYS A 1 108 ? -0.423 6.251 17.008 1.00 98.56 108 LYS A N 1
ATOM 851 C CA . LYS A 1 108 ? -1.436 6.302 15.939 1.00 98.56 108 LYS A CA 1
ATOM 852 C C . LYS A 1 108 ? -0.929 5.810 14.587 1.00 98.56 108 LYS A C 1
ATOM 854 O O . LYS A 1 108 ? -1.740 5.351 13.790 1.00 98.56 108 LYS A O 1
ATOM 859 N N . VAL A 1 109 ? 0.376 5.858 14.336 1.00 98.69 109 VAL A N 1
ATOM 860 C CA . VAL A 1 109 ? 1.015 5.264 13.157 1.00 98.69 109 VAL A CA 1
ATOM 861 C C . VAL A 1 109 ? 1.466 3.852 13.513 1.00 98.69 109 VAL A C 1
ATOM 863 O O . VAL A 1 109 ? 2.404 3.682 14.290 1.00 98.69 109 VAL A O 1
ATOM 866 N N . VAL A 1 110 ? 0.780 2.845 12.969 1.00 98.44 110 VAL A N 1
ATOM 867 C CA . VAL A 1 110 ? 0.972 1.427 13.346 1.00 98.44 110 VAL A CA 1
ATOM 868 C C . VAL A 1 110 ? 1.613 0.579 12.249 1.00 98.44 110 VAL A C 1
ATOM 870 O O . VAL A 1 110 ? 1.974 -0.567 12.502 1.00 98.44 110 VAL A O 1
ATOM 873 N N . ALA A 1 111 ? 1.786 1.133 11.047 1.00 98.38 111 ALA A N 1
ATOM 874 C CA . ALA A 1 111 ? 2.490 0.481 9.949 1.00 98.38 111 ALA A CA 1
ATOM 875 C C . ALA A 1 111 ? 3.223 1.499 9.063 1.00 98.38 111 ALA A C 1
ATOM 877 O O . ALA A 1 111 ? 2.784 2.642 8.909 1.00 98.38 111 ALA A O 1
ATOM 878 N N . VAL A 1 112 ? 4.326 1.054 8.458 1.00 98.12 112 VAL A N 1
ATOM 879 C CA . VAL A 1 112 ? 4.978 1.753 7.345 1.00 98.12 112 VAL A CA 1
ATOM 880 C C . VAL A 1 112 ? 4.383 1.210 6.052 1.00 98.12 112 VAL A C 1
ATOM 882 O O . VAL A 1 112 ? 4.436 0.008 5.805 1.00 98.12 112 VAL A O 1
ATOM 885 N N . GLY A 1 113 ? 3.788 2.089 5.260 1.00 94.62 113 GLY A N 1
ATOM 886 C CA . GLY A 1 113 ? 3.011 1.746 4.079 1.00 94.62 113 GLY A CA 1
ATOM 887 C C . GLY A 1 113 ? 1.925 2.793 3.810 1.00 94.62 113 GLY A C 1
ATOM 888 O O . GLY A 1 113 ? 1.718 3.693 4.615 1.00 94.62 113 GLY A O 1
ATOM 889 N N . GLU A 1 114 ? 1.207 2.717 2.703 1.00 95.38 114 GLU A N 1
ATOM 890 C CA . GLU A 1 114 ? 1.310 1.663 1.695 1.00 95.38 114 GLU A CA 1
ATOM 891 C C . GLU A 1 114 ? 2.552 1.860 0.816 1.00 95.38 114 GLU A C 1
ATOM 893 O O . GLU A 1 114 ? 2.840 2.964 0.366 1.00 95.38 114 GLU A O 1
ATOM 898 N N . CYS A 1 115 ? 3.329 0.800 0.609 1.00 93.25 115 CYS A N 1
ATOM 899 C CA . CYS A 1 115 ? 4.511 0.798 -0.249 1.00 93.25 115 CYS A CA 1
ATOM 900 C C . CYS A 1 115 ? 4.662 -0.578 -0.909 1.00 93.25 115 CYS A C 1
ATOM 902 O O . CYS A 1 115 ? 4.059 -1.558 -0.472 1.00 93.25 115 CYS A O 1
ATOM 904 N N . GLY A 1 116 ? 5.445 -0.661 -1.983 1.00 90.00 116 GLY A N 1
ATOM 905 C CA . GLY A 1 116 ? 5.625 -1.909 -2.719 1.00 90.00 116 GLY A CA 1
ATOM 906 C C . GLY A 1 116 ? 6.165 -1.687 -4.124 1.00 90.00 116 GLY A C 1
ATOM 907 O O . GLY A 1 116 ? 6.953 -0.773 -4.363 1.00 90.00 116 GLY A O 1
ATOM 908 N N . LEU A 1 117 ? 5.704 -2.509 -5.063 1.00 85.50 117 LEU A N 1
ATOM 909 C CA . LEU A 1 117 ? 6.070 -2.436 -6.473 1.00 85.50 117 LEU A CA 1
ATOM 910 C C . LEU A 1 117 ? 4.839 -2.111 -7.323 1.00 85.50 117 LEU A C 1
ATOM 912 O O . LEU A 1 117 ? 3.749 -2.624 -7.083 1.00 85.50 117 LEU A O 1
ATOM 916 N N . GLY A 1 118 ? 5.016 -1.241 -8.316 1.00 83.19 118 GLY A N 1
ATOM 917 C CA . GLY A 1 118 ? 3.957 -0.836 -9.240 1.00 83.19 118 GLY A CA 1
ATOM 918 C C . GLY A 1 118 ? 4.059 -1.563 -10.579 1.00 83.19 118 GLY A C 1
ATOM 919 O O . GLY A 1 118 ? 5.152 -1.871 -11.045 1.00 83.19 118 GLY A O 1
ATOM 920 N N . SER A 1 119 ? 2.927 -1.766 -11.254 1.00 84.56 119 SER A N 1
ATOM 921 C CA . SER A 1 119 ? 2.857 -2.475 -12.543 1.00 84.56 119 SER A CA 1
ATOM 922 C C . SER A 1 119 ? 3.432 -1.707 -13.741 1.00 84.56 119 SER A C 1
ATOM 924 O O . SER A 1 119 ? 3.493 -2.251 -14.841 1.00 84.56 119 SER A O 1
ATOM 926 N N . LYS A 1 120 ? 3.871 -0.454 -13.550 1.00 86.19 120 LYS A N 1
ATOM 927 C CA . LYS A 1 120 ? 4.320 0.469 -14.611 1.00 86.19 120 LYS A CA 1
ATOM 928 C C . LYS A 1 120 ? 5.378 -0.126 -15.547 1.00 86.19 120 LYS A C 1
ATOM 930 O O . LYS A 1 120 ? 5.407 0.221 -16.722 1.00 86.19 120 LYS A O 1
ATOM 935 N N . PHE A 1 121 ? 6.255 -0.976 -15.022 1.00 88.25 121 PHE A N 1
ATOM 936 C CA . PHE A 1 121 ? 7.398 -1.522 -15.756 1.00 88.25 121 PHE A CA 1
ATOM 937 C C . PHE A 1 121 ? 7.208 -2.971 -16.213 1.00 88.25 121 PHE A C 1
ATOM 939 O O . PHE A 1 121 ? 8.139 -3.544 -16.775 1.00 88.25 121 PHE A O 1
ATOM 946 N N . ILE A 1 122 ? 6.025 -3.554 -15.998 1.00 92.06 122 ILE A N 1
ATOM 947 C CA . ILE A 1 122 ? 5.717 -4.907 -16.463 1.00 92.06 122 ILE A CA 1
ATOM 948 C C . ILE A 1 122 ? 5.677 -4.910 -17.994 1.00 92.06 122 ILE A C 1
ATOM 950 O O . ILE A 1 122 ? 4.933 -4.144 -18.609 1.00 92.06 122 ILE A O 1
ATOM 954 N N . LYS A 1 123 ? 6.469 -5.793 -18.602 1.00 92.81 123 LYS A N 1
ATOM 955 C CA . LYS A 1 123 ? 6.542 -6.010 -20.054 1.00 92.81 123 LYS A CA 1
ATOM 956 C C . LYS A 1 123 ? 5.990 -7.382 -20.420 1.00 92.81 123 LYS A C 1
ATOM 958 O O . LYS A 1 123 ? 5.263 -7.511 -21.404 1.00 92.81 123 LYS A O 1
ATOM 963 N N . THR A 1 124 ? 6.304 -8.401 -19.625 1.00 93.88 124 THR A N 1
ATOM 964 C CA . THR A 1 124 ? 5.868 -9.771 -19.891 1.00 93.88 124 THR A CA 1
ATOM 965 C C . THR A 1 124 ? 4.421 -9.972 -19.460 1.00 93.88 124 THR A C 1
ATOM 967 O O . THR A 1 124 ? 4.044 -9.707 -18.317 1.00 93.88 124 THR A O 1
ATOM 970 N N . THR A 1 125 ? 3.597 -10.492 -20.369 1.00 92.88 125 THR A N 1
ATOM 971 C CA . THR A 1 125 ? 2.207 -10.871 -20.095 1.00 92.88 125 THR A CA 1
ATOM 972 C C . THR A 1 125 ? 1.945 -12.290 -20.580 1.00 92.88 125 THR A C 1
ATOM 974 O O . THR A 1 125 ? 2.528 -12.738 -21.566 1.00 92.88 125 THR A O 1
ATOM 977 N N . PHE A 1 126 ? 1.060 -12.999 -19.882 1.00 93.00 126 PHE A N 1
ATOM 978 C CA . PHE A 1 126 ? 0.679 -14.365 -20.223 1.00 93.00 126 PHE A CA 1
ATOM 979 C C . PHE A 1 126 ? -0.813 -14.414 -20.582 1.00 93.00 126 PHE A C 1
ATOM 981 O O . PHE A 1 126 ? -1.643 -13.914 -19.809 1.00 93.00 126 PHE A O 1
ATOM 988 N N . PRO A 1 127 ? -1.196 -15.019 -21.724 1.00 94.12 127 PRO A N 1
ATOM 989 C CA . PRO A 1 127 ? -2.598 -15.232 -22.061 1.00 94.12 127 PRO A CA 1
ATOM 990 C C . PRO A 1 127 ? -3.317 -15.964 -20.926 1.00 94.12 127 PRO A C 1
ATOM 992 O O . PRO A 1 127 ? -2.917 -17.059 -20.538 1.00 94.12 127 PRO A O 1
ATOM 995 N N . THR A 1 128 ? -4.376 -15.360 -20.381 1.00 92.75 128 THR A N 1
ATOM 996 C CA . THR A 1 128 ? -5.050 -15.863 -19.175 1.00 92.75 128 THR A CA 1
ATOM 997 C C . THR A 1 128 ? -6.541 -16.086 -19.415 1.00 92.75 128 THR A C 1
ATOM 999 O O . THR A 1 128 ? -7.226 -15.238 -19.989 1.00 92.75 128 THR A O 1
ATOM 1002 N N . LYS A 1 129 ? -7.069 -17.222 -18.946 1.00 95.06 129 LYS A N 1
ATOM 1003 C CA . LYS A 1 129 ? -8.486 -17.607 -19.055 1.00 95.06 129 LYS A CA 1
ATOM 1004 C C . LYS A 1 129 ? -9.068 -17.984 -17.693 1.00 95.06 129 LYS A C 1
ATOM 1006 O O . LYS A 1 129 ? -8.361 -18.394 -16.780 1.00 95.06 129 LYS A O 1
ATOM 1011 N N . LYS A 1 130 ? -10.394 -17.860 -17.555 1.00 95.38 130 LYS A N 1
ATOM 1012 C CA . LYS A 1 130 ? -11.141 -18.281 -16.349 1.00 95.38 130 LYS A CA 1
ATOM 1013 C C . LYS A 1 130 ? -11.400 -19.793 -16.290 1.00 95.38 130 LYS A C 1
ATOM 1015 O O . LYS A 1 130 ? -11.718 -20.311 -15.227 1.00 95.38 130 LYS A O 1
ATOM 1020 N N . LYS A 1 131 ? -11.312 -20.485 -17.428 1.00 95.62 131 LYS A N 1
ATOM 1021 C CA . LYS A 1 131 ? -11.419 -21.945 -17.550 1.00 95.62 131 LYS A CA 1
ATOM 1022 C C . LYS A 1 131 ? -10.094 -22.484 -18.069 1.00 95.62 131 LYS A C 1
ATOM 1024 O O . LYS A 1 131 ? -9.390 -21.767 -18.774 1.00 95.62 131 LYS A O 1
ATOM 1029 N N . TRP A 1 132 ? -9.769 -23.719 -17.700 1.00 96.38 132 TRP A N 1
ATOM 1030 C CA . TRP A 1 132 ? -8.557 -24.371 -18.178 1.00 96.38 132 TRP A CA 1
ATOM 1031 C C . TRP A 1 132 ? -8.599 -24.526 -19.704 1.00 96.38 132 TRP A C 1
ATOM 1033 O O . TRP A 1 132 ? -9.606 -24.965 -20.257 1.00 96.38 132 TRP A O 1
ATOM 1043 N N . GLU A 1 133 ? -7.507 -24.141 -20.358 1.00 95.94 133 GLU A N 1
ATOM 1044 C CA . GLU A 1 133 ? -7.308 -24.213 -21.803 1.00 95.94 133 GLU A CA 1
ATOM 1045 C C . GLU A 1 133 ? -5.807 -24.392 -22.058 1.00 95.94 133 GLU A C 1
ATOM 1047 O O . GLU A 1 133 ? -4.988 -23.669 -21.486 1.00 95.94 133 GLU A O 1
ATOM 1052 N N . THR A 1 134 ? -5.433 -25.356 -22.900 1.00 94.50 134 THR A N 1
ATOM 1053 C CA . THR A 1 134 ? -4.030 -25.582 -23.268 1.00 94.50 134 THR A CA 1
ATOM 1054 C C . THR A 1 134 ? -3.396 -24.293 -23.805 1.00 94.50 134 THR A C 1
ATOM 1056 O O . THR A 1 134 ? -4.001 -23.570 -24.596 1.00 94.50 134 THR A O 1
ATOM 1059 N N . GLY A 1 135 ? -2.173 -23.991 -23.363 1.00 92.25 135 GLY A N 1
ATOM 1060 C CA . GLY A 1 135 ? -1.428 -22.798 -23.787 1.00 92.25 135 GLY A CA 1
ATOM 1061 C C . GLY A 1 135 ? -1.822 -21.492 -23.086 1.00 92.25 135 GLY A C 1
ATOM 1062 O O . GLY A 1 135 ? -1.245 -20.456 -23.400 1.00 92.25 135 GLY A O 1
ATOM 1063 N N . HIS A 1 136 ? -2.760 -21.523 -22.134 1.00 95.12 136 HIS A N 1
ATOM 1064 C CA . HIS A 1 136 ? -3.164 -20.352 -21.356 1.00 95.12 136 HIS A CA 1
ATOM 1065 C C . HIS A 1 136 ? -2.936 -20.565 -19.859 1.00 95.12 136 HIS A C 1
ATOM 1067 O O . HIS A 1 136 ? -3.171 -21.647 -19.316 1.00 95.12 136 HIS A O 1
ATOM 1073 N N . CYS A 1 137 ? -2.565 -19.493 -19.166 1.00 94.94 137 CYS A N 1
ATOM 1074 C CA . CYS A 1 137 ? -2.650 -19.444 -17.717 1.00 94.94 137 CYS A CA 1
ATOM 1075 C C . CYS A 1 137 ? -4.124 -19.517 -17.282 1.00 94.94 137 CYS A C 1
ATOM 1077 O O . CYS A 1 137 ? -5.007 -18.864 -17.843 1.00 94.94 137 CYS A O 1
ATOM 1079 N N . LEU A 1 138 ? -4.394 -20.292 -16.237 1.00 93.88 138 LEU A N 1
ATOM 1080 C CA . LEU A 1 138 ? -5.657 -20.248 -15.508 1.00 93.88 138 LEU A CA 1
ATOM 1081 C C . LEU A 1 138 ? -5.598 -19.101 -14.492 1.00 93.88 138 LEU A C 1
ATOM 1083 O O . LEU A 1 138 ? -4.637 -19.002 -13.723 1.00 93.88 138 LEU A O 1
ATOM 1087 N N . LYS A 1 139 ? -6.613 -18.234 -14.510 1.00 89.69 139 LYS A N 1
ATOM 1088 C CA . LYS A 1 139 ? -6.730 -17.077 -13.614 1.00 89.69 139 LYS A CA 1
ATOM 1089 C C . LYS A 1 139 ? -6.495 -17.499 -12.155 1.00 89.69 139 LYS A C 1
ATOM 1091 O O . LYS A 1 139 ? -7.044 -18.510 -11.723 1.00 89.69 139 LYS A O 1
ATOM 1096 N N . ASP A 1 140 ? -5.688 -16.717 -11.438 1.00 86.69 140 ASP A N 1
ATOM 1097 C CA . ASP A 1 140 ? -5.398 -16.882 -10.004 1.00 86.69 140 ASP A CA 1
ATOM 1098 C C . ASP A 1 140 ? -4.695 -18.219 -9.633 1.00 86.69 140 ASP A C 1
ATOM 1100 O O . ASP A 1 140 ? -4.912 -18.758 -8.549 1.00 86.69 140 ASP A O 1
ATOM 1104 N N . ARG A 1 141 ? -3.919 -18.818 -10.560 1.00 90.38 141 ARG A N 1
ATOM 1105 C CA . ARG A 1 141 ? -3.188 -20.095 -10.345 1.00 90.38 141 ARG A CA 1
ATOM 1106 C C . ARG A 1 14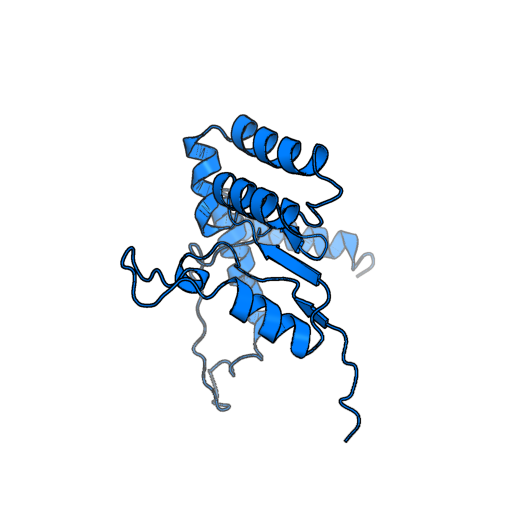1 ? -1.782 -20.174 -10.958 1.00 90.38 141 ARG A C 1
ATOM 1108 O O . ARG A 1 141 ? -1.239 -21.268 -11.105 1.00 90.38 141 ARG A O 1
ATOM 1115 N N . ASN A 1 142 ? -1.244 -19.059 -11.443 1.00 87.44 142 ASN A N 1
ATOM 1116 C CA . ASN A 1 142 ? -0.016 -19.033 -12.252 1.00 87.44 142 ASN A CA 1
ATOM 1117 C C . ASN A 1 142 ? 1.021 -18.044 -11.703 1.00 87.44 142 ASN A C 1
ATOM 1119 O O . ASN A 1 142 ? 1.847 -17.520 -12.438 1.00 87.44 142 ASN A O 1
ATOM 1123 N N . GLU A 1 143 ? 1.000 -17.775 -10.403 1.00 86.75 143 GLU A N 1
ATOM 1124 C CA . GLU A 1 143 ? 1.956 -16.909 -9.707 1.00 86.75 143 GLU A CA 1
ATOM 1125 C C . GLU A 1 143 ? 3.429 -17.251 -10.019 1.00 86.75 143 GLU A C 1
ATOM 1127 O O . GLU A 1 143 ? 4.193 -16.312 -10.247 1.00 86.75 143 GLU A O 1
ATOM 1132 N N . PRO A 1 144 ? 3.852 -18.535 -10.137 1.00 92.25 144 PRO A N 1
ATOM 1133 C CA . PRO A 1 144 ? 5.258 -18.857 -10.387 1.00 92.25 144 PRO A CA 1
ATOM 1134 C C . PRO A 1 144 ? 5.830 -18.268 -11.683 1.00 92.25 144 PRO A C 1
ATOM 1136 O O . PRO A 1 144 ? 6.970 -17.812 -11.683 1.00 92.25 144 PRO A O 1
ATOM 1139 N N . CYS A 1 145 ? 5.067 -18.231 -12.785 1.00 91.06 145 CYS A N 1
ATOM 1140 C CA . CYS A 1 145 ? 5.578 -17.675 -14.045 1.00 91.06 145 CYS A CA 1
ATOM 1141 C C . CYS A 1 145 ? 5.627 -16.140 -14.037 1.00 91.06 145 CYS A C 1
ATOM 1143 O O . CYS A 1 145 ? 6.396 -15.547 -14.789 1.00 91.06 145 CYS A O 1
ATOM 1145 N N . HIS A 1 146 ? 4.859 -15.490 -13.158 1.00 91.62 146 HIS A N 1
ATOM 1146 C CA . HIS A 1 146 ? 4.840 -14.034 -13.022 1.00 91.62 146 HIS A CA 1
ATOM 1147 C C . HIS A 1 146 ? 6.049 -13.477 -12.255 1.00 91.62 146 HIS A C 1
ATOM 1149 O O . HIS A 1 146 ? 6.210 -12.261 -12.206 1.00 91.62 146 HIS A O 1
ATOM 1155 N N . ILE A 1 147 ? 6.950 -14.314 -11.720 1.00 94.31 147 ILE A N 1
ATOM 1156 C CA . ILE A 1 147 ? 8.178 -13.842 -11.054 1.00 94.31 147 ILE A CA 1
ATOM 1157 C C . ILE A 1 147 ? 9.028 -12.931 -11.957 1.00 94.31 147 ILE A C 1
ATOM 1159 O O . ILE A 1 147 ? 9.669 -11.997 -11.477 1.00 94.31 147 ILE 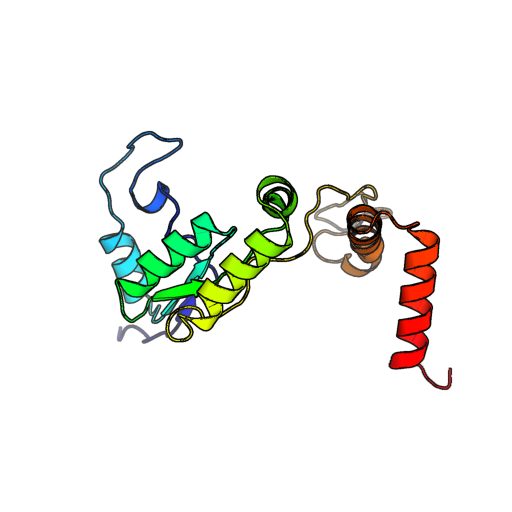A O 1
ATOM 1163 N N . ILE A 1 148 ? 8.968 -13.137 -13.278 1.00 95.50 148 ILE A N 1
ATOM 1164 C CA . ILE A 1 148 ? 9.624 -12.274 -14.266 1.00 95.50 148 ILE A CA 1
ATOM 1165 C C . ILE A 1 148 ? 9.120 -10.825 -14.203 1.00 95.50 148 ILE A C 1
ATOM 1167 O O . ILE A 1 148 ? 9.899 -9.899 -14.384 1.00 95.50 148 ILE A O 1
ATOM 1171 N N . GLN A 1 149 ? 7.846 -10.606 -13.869 1.00 94.56 149 GLN A N 1
ATOM 1172 C CA . GLN A 1 149 ? 7.272 -9.266 -13.744 1.00 94.56 149 GLN A CA 1
ATOM 1173 C C . GLN A 1 149 ? 7.860 -8.523 -12.538 1.00 94.56 149 GLN A C 1
ATOM 1175 O O . GLN A 1 149 ? 8.075 -7.316 -12.599 1.00 94.56 149 GLN A O 1
ATOM 1180 N N . VAL A 1 150 ? 8.180 -9.241 -11.453 1.00 93.69 150 VAL A N 1
ATOM 1181 C CA . VAL A 1 150 ? 8.886 -8.667 -10.296 1.00 93.69 150 VAL A CA 1
ATOM 1182 C C . VAL A 1 150 ? 10.298 -8.245 -10.700 1.00 93.69 150 VAL A C 1
ATOM 1184 O O . VAL A 1 150 ? 10.697 -7.119 -10.407 1.00 93.69 150 VAL A O 1
ATOM 1187 N N . LEU A 1 151 ? 11.021 -9.105 -11.427 1.00 95.75 151 LEU A N 1
ATOM 1188 C CA . LEU A 1 151 ? 12.343 -8.779 -11.968 1.00 95.75 151 LEU A CA 1
ATOM 1189 C C . LEU A 1 151 ? 12.292 -7.539 -12.870 1.00 95.75 151 LEU A C 1
ATOM 1191 O O . LEU A 1 151 ? 13.112 -6.643 -12.707 1.00 95.75 151 LEU A O 1
ATOM 1195 N N . GLU A 1 152 ? 11.328 -7.463 -13.789 1.00 95.75 152 GLU A N 1
ATOM 1196 C CA . GLU A 1 152 ? 11.152 -6.322 -14.695 1.00 95.75 152 GLU A CA 1
ATOM 1197 C C . GLU A 1 152 ? 10.959 -5.010 -13.933 1.00 95.75 152 GLU A C 1
ATOM 1199 O O . GLU A 1 152 ? 11.591 -4.004 -14.263 1.00 95.75 152 GLU A O 1
ATOM 1204 N N . VAL A 1 153 ? 10.122 -5.026 -12.891 1.00 93.56 153 VAL A N 1
ATOM 1205 C CA . VAL A 1 153 ? 9.883 -3.842 -12.064 1.00 93.56 153 VAL A CA 1
ATOM 1206 C C . VAL A 1 153 ? 11.125 -3.465 -11.261 1.00 93.56 153 VAL A C 1
ATOM 1208 O O . VAL A 1 153 ? 11.485 -2.289 -11.234 1.00 93.56 153 VAL A O 1
ATOM 1211 N N . MET A 1 154 ? 11.810 -4.433 -10.648 1.00 93.31 154 MET A N 1
ATOM 1212 C CA . MET A 1 154 ? 13.026 -4.177 -9.868 1.00 93.31 154 MET A CA 1
ATOM 1213 C C . MET A 1 154 ? 14.178 -3.654 -10.735 1.00 93.31 154 MET A C 1
ATOM 1215 O O . MET A 1 154 ? 14.811 -2.665 -10.368 1.00 93.31 154 MET A O 1
ATOM 1219 N N . ALA A 1 155 ? 14.427 -4.283 -11.886 1.00 95.31 155 ALA A N 1
ATOM 1220 C CA . ALA A 1 155 ? 15.484 -3.901 -12.820 1.00 95.31 155 ALA A CA 1
ATOM 1221 C C . ALA A 1 155 ? 15.253 -2.492 -13.373 1.00 95.31 155 ALA A C 1
ATOM 1223 O O . ALA A 1 155 ? 16.158 -1.658 -13.349 1.00 95.31 155 ALA A O 1
ATOM 1224 N N . ALA A 1 156 ? 14.017 -2.185 -13.783 1.00 92.44 156 ALA A N 1
ATOM 1225 C CA . ALA A 1 156 ? 13.665 -0.854 -14.263 1.00 92.44 156 ALA A CA 1
ATOM 1226 C C . ALA A 1 156 ? 13.773 0.216 -13.166 1.00 92.44 156 ALA A C 1
ATOM 1228 O O . ALA A 1 156 ? 14.288 1.299 -13.429 1.00 92.44 156 ALA A O 1
ATOM 1229 N N . ALA A 1 157 ? 13.331 -0.083 -11.939 1.00 87.31 157 ALA A N 1
ATOM 1230 C CA . ALA A 1 157 ? 13.414 0.855 -10.819 1.00 87.31 157 ALA A CA 1
ATOM 1231 C C . ALA A 1 157 ? 14.862 1.166 -10.402 1.00 87.31 157 ALA A C 1
ATOM 1233 O O . ALA A 1 157 ? 15.139 2.273 -9.951 1.00 87.31 157 ALA A O 1
ATOM 1234 N N . ARG A 1 158 ? 15.781 0.204 -10.557 1.00 89.56 158 ARG A N 1
ATOM 1235 C CA . ARG A 1 158 ? 17.206 0.355 -10.213 1.00 89.56 158 ARG A CA 1
ATOM 1236 C C . ARG A 1 158 ? 18.088 0.787 -11.384 1.00 89.56 158 ARG A C 1
ATOM 1238 O O . ARG A 1 158 ? 19.265 1.050 -11.173 1.00 89.56 158 ARG A O 1
ATOM 1245 N N . ASN A 1 159 ? 17.527 0.877 -12.591 1.00 93.38 159 ASN A N 1
ATOM 1246 C CA . ASN A 1 159 ? 18.273 1.108 -13.827 1.00 93.38 159 ASN A CA 1
ATOM 1247 C C . ASN A 1 159 ? 19.426 0.094 -14.014 1.00 93.38 159 ASN A C 1
ATOM 1249 O O . ASN A 1 159 ? 20.554 0.461 -14.339 1.00 93.38 159 ASN A O 1
ATOM 1253 N N . GLU A 1 160 ? 19.127 -1.184 -13.775 1.00 96.19 160 GLU A N 1
ATOM 1254 C CA . GLU A 1 160 ? 20.063 -2.312 -13.860 1.00 96.19 160 GLU A CA 1
ATOM 1255 C C . GLU A 1 160 ? 19.653 -3.281 -14.979 1.00 96.19 160 GLU A C 1
ATOM 1257 O O . GLU A 1 160 ? 18.477 -3.358 -15.352 1.00 96.19 160 GLU A O 1
ATOM 1262 N N . ASP A 1 161 ? 20.613 -4.046 -15.508 1.00 97.12 161 ASP A N 1
ATOM 1263 C CA . ASP A 1 161 ? 20.318 -5.090 -16.488 1.00 97.12 161 ASP A CA 1
ATOM 1264 C C . ASP A 1 161 ? 19.527 -6.245 -15.830 1.00 97.12 161 ASP A C 1
ATOM 1266 O O . ASP A 1 161 ? 19.941 -6.781 -14.794 1.00 97.12 161 ASP A O 1
ATOM 1270 N N . PRO A 1 162 ? 18.377 -6.659 -16.397 1.00 96.56 162 PRO A N 1
ATOM 1271 C CA . PRO A 1 162 ? 17.541 -7.689 -15.791 1.00 96.56 162 PRO A CA 1
ATOM 1272 C C . PRO A 1 162 ? 18.209 -9.069 -15.761 1.00 96.56 162 PRO A C 1
ATOM 1274 O O . PRO A 1 162 ? 17.919 -9.848 -14.854 1.00 96.56 162 PRO A O 1
ATOM 1277 N N . VAL A 1 163 ? 19.099 -9.395 -16.705 1.00 97.38 163 VAL A N 1
ATOM 1278 C CA . VAL A 1 163 ? 19.800 -10.690 -16.724 1.00 97.38 163 VAL A CA 1
ATOM 1279 C C . VAL A 1 163 ? 20.832 -10.736 -15.600 1.00 97.38 163 VAL A C 1
ATOM 1281 O O . VAL A 1 163 ? 20.876 -11.707 -14.841 1.00 97.38 163 VAL A O 1
ATOM 1284 N N . GLU A 1 164 ? 21.622 -9.676 -15.434 1.00 97.75 164 GLU A N 1
ATOM 1285 C CA . GLU A 1 164 ? 22.578 -9.556 -14.327 1.00 97.75 164 GLU A CA 1
ATOM 1286 C C . GLU A 1 164 ? 21.883 -9.573 -12.959 1.00 97.75 164 GLU A C 1
ATOM 1288 O O . GLU A 1 164 ? 22.309 -10.294 -12.045 1.00 97.75 164 GLU A O 1
ATOM 1293 N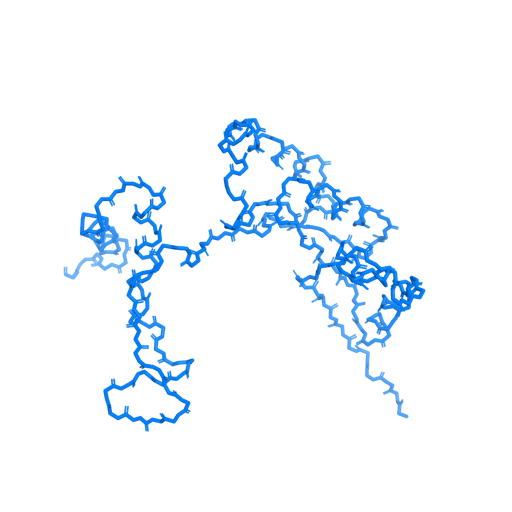 N . MET A 1 165 ? 20.770 -8.843 -12.820 1.00 97.44 165 MET A N 1
ATOM 1294 C CA . MET A 1 165 ? 19.968 -8.843 -11.596 1.00 97.44 165 MET A CA 1
ATOM 1295 C C . MET A 1 165 ? 19.395 -10.234 -11.300 1.00 97.44 165 MET A C 1
ATOM 1297 O O . MET A 1 165 ? 19.496 -10.701 -10.163 1.00 97.44 165 MET A O 1
ATOM 1301 N N . ALA A 1 166 ? 18.841 -10.927 -12.300 1.00 97.69 166 ALA A N 1
ATOM 1302 C CA . ALA A 1 166 ? 18.315 -12.282 -12.134 1.00 97.69 166 ALA A CA 1
ATOM 1303 C C . ALA A 1 166 ? 19.400 -13.263 -11.679 1.00 97.69 166 ALA A C 1
ATOM 1305 O O . ALA A 1 166 ? 19.188 -14.012 -10.725 1.00 97.69 166 ALA A O 1
ATOM 1306 N N . ASN A 1 167 ? 20.581 -13.216 -12.303 1.00 97.88 167 ASN A N 1
ATOM 1307 C CA . ASN A 1 167 ? 21.726 -14.039 -11.914 1.00 97.88 167 ASN A CA 1
ATOM 1308 C C . ASN A 1 167 ? 22.168 -13.745 -10.476 1.00 97.88 167 ASN A C 1
ATOM 1310 O O . ASN A 1 167 ? 22.462 -14.662 -9.708 1.00 97.88 167 ASN A O 1
ATOM 1314 N N . THR A 1 168 ? 22.183 -12.471 -10.082 1.00 97.06 168 THR A N 1
ATOM 1315 C CA . THR A 1 168 ? 22.518 -12.060 -8.714 1.00 97.06 168 THR A CA 1
ATOM 1316 C C . THR A 1 168 ? 21.500 -12.595 -7.708 1.00 97.06 168 THR A C 1
ATOM 1318 O O . THR A 1 168 ? 21.888 -13.207 -6.712 1.00 97.06 168 THR A O 1
ATOM 1321 N N . ILE A 1 169 ? 20.201 -12.422 -7.975 1.00 95.81 169 ILE A N 1
ATOM 1322 C CA . ILE A 1 169 ? 19.115 -12.937 -7.128 1.00 95.81 169 ILE A CA 1
ATOM 1323 C C . ILE A 1 169 ? 19.204 -14.461 -7.012 1.00 95.81 169 ILE A C 1
ATOM 1325 O O . ILE A 1 169 ? 19.143 -14.992 -5.903 1.00 95.81 169 ILE A O 1
ATOM 1329 N N . TYR A 1 170 ? 19.401 -15.164 -8.127 1.00 96.25 170 TYR A N 1
ATOM 1330 C CA . TYR A 1 170 ? 19.547 -16.617 -8.162 1.00 96.25 170 TYR A CA 1
ATOM 1331 C C . TYR A 1 170 ? 20.722 -17.092 -7.298 1.00 96.25 170 TYR A C 1
ATOM 1333 O O . TYR A 1 170 ? 20.536 -17.898 -6.386 1.00 96.25 170 TYR A O 1
ATOM 1341 N N . ASN A 1 171 ? 21.914 -16.529 -7.508 1.00 96.56 171 ASN A N 1
ATOM 1342 C CA . ASN A 1 171 ? 23.114 -16.900 -6.757 1.00 96.56 171 ASN A CA 1
ATOM 1343 C C . ASN A 1 171 ? 22.989 -16.585 -5.260 1.00 96.56 171 ASN A C 1
ATOM 1345 O O . ASN A 1 171 ? 23.438 -17.369 -4.425 1.00 96.56 171 ASN A O 1
ATOM 1349 N N . ASN A 1 172 ? 22.368 -15.459 -4.902 1.00 95.88 172 ASN A N 1
ATOM 1350 C CA . ASN A 1 172 ? 22.095 -15.128 -3.505 1.00 95.88 172 ASN A CA 1
ATOM 1351 C C . ASN A 1 172 ? 21.109 -16.123 -2.883 1.00 95.88 172 ASN A C 1
ATOM 1353 O O . ASN A 1 172 ? 21.334 -16.591 -1.772 1.00 95.88 172 ASN A O 1
ATOM 1357 N N . THR A 1 173 ? 20.060 -16.498 -3.615 1.00 95.38 173 THR A N 1
ATOM 1358 C CA . THR A 1 173 ? 19.065 -17.481 -3.161 1.00 95.38 173 THR A CA 1
ATOM 1359 C C . THR A 1 173 ? 19.711 -18.845 -2.922 1.00 95.38 173 THR A C 1
ATOM 1361 O O . THR A 1 173 ? 19.487 -19.442 -1.870 1.00 95.38 173 THR A O 1
ATOM 1364 N N . LEU A 1 174 ? 20.576 -19.304 -3.837 1.00 96.69 174 LEU A N 1
ATOM 1365 C CA . LEU A 1 174 ? 21.359 -20.530 -3.655 1.00 96.69 174 LEU A CA 1
ATOM 1366 C C . LEU A 1 174 ? 22.210 -20.485 -2.383 1.00 96.69 174 LEU A C 1
ATOM 1368 O O . LEU A 1 174 ? 22.167 -21.409 -1.575 1.00 96.69 174 LEU A O 1
ATOM 1372 N N . LYS A 1 175 ? 22.943 -19.386 -2.174 1.00 95.75 175 LYS A N 1
ATOM 1373 C CA . LYS A 1 175 ? 23.806 -19.200 -0.997 1.00 95.75 175 LYS A CA 1
ATOM 1374 C C . LYS A 1 175 ? 23.044 -19.129 0.324 1.00 95.75 175 LYS A C 1
ATOM 1376 O O . LYS A 1 175 ? 23.626 -19.445 1.353 1.00 95.75 175 LYS A O 1
ATOM 1381 N N . VAL A 1 176 ? 21.797 -18.662 0.324 1.00 96.31 176 VAL A N 1
ATOM 1382 C CA . VAL A 1 176 ? 21.006 -18.519 1.556 1.00 96.31 176 VAL A CA 1
ATOM 1383 C C . VAL A 1 176 ? 20.241 -19.800 1.879 1.00 96.31 176 VAL A C 1
ATOM 1385 O O . VAL A 1 176 ? 20.208 -20.204 3.038 1.00 96.31 176 VAL A O 1
ATOM 1388 N N . PHE A 1 177 ? 19.632 -20.440 0.879 1.00 96.56 177 PHE A N 1
ATOM 1389 C CA . PHE A 1 177 ? 18.649 -21.505 1.111 1.00 96.56 177 PHE A CA 1
ATOM 1390 C C . PHE A 1 177 ? 19.083 -22.896 0.643 1.00 96.56 177 PHE A C 1
ATOM 1392 O O . PHE A 1 177 ? 18.492 -23.880 1.078 1.00 96.56 177 PHE A O 1
ATOM 1399 N N . PHE A 1 178 ? 20.093 -22.999 -0.223 1.00 95.06 178 PHE A N 1
ATOM 1400 C CA . PHE A 1 178 ? 20.465 -24.251 -0.894 1.00 95.06 178 PHE A CA 1
ATOM 1401 C C . PHE A 1 178 ? 21.956 -24.589 -0.736 1.00 95.06 178 PHE A C 1
ATOM 1403 O O . PHE A 1 178 ? 22.557 -25.225 -1.604 1.00 95.06 178 PHE A O 1
ATOM 1410 N N . THR A 1 179 ? 22.570 -24.174 0.376 1.00 84.31 179 THR A N 1
ATOM 1411 C CA . THR A 1 179 ? 23.972 -24.477 0.686 1.00 84.31 179 THR A CA 1
ATOM 1412 C C . THR A 1 179 ? 24.187 -25.990 0.793 1.00 84.31 179 THR A C 1
ATOM 1414 O O . THR A 1 179 ? 23.672 -26.640 1.696 1.00 84.31 179 THR A O 1
ATOM 1417 N N . GLY A 1 180 ? 24.952 -26.559 -0.144 1.00 73.81 180 GLY A N 1
ATOM 1418 C CA . GLY A 1 180 ? 25.242 -28.000 -0.210 1.00 73.81 180 GLY A CA 1
ATOM 1419 C C . GLY A 1 180 ? 24.565 -28.759 -1.357 1.00 73.81 180 GLY A C 1
ATOM 1420 O O . GLY A 1 180 ? 24.695 -29.980 -1.406 1.00 73.81 180 GLY A O 1
ATOM 1421 N N . SER A 1 181 ? 23.871 -28.050 -2.254 1.00 59.06 181 SER A N 1
ATOM 1422 C CA . SER A 1 181 ? 23.378 -28.578 -3.540 1.00 59.06 181 SER A CA 1
ATOM 1423 C C . SER A 1 181 ? 24.416 -28.427 -4.646 1.00 59.06 181 SER A C 1
ATOM 1425 O O . SER A 1 181 ? 25.166 -27.423 -4.594 1.00 59.06 181 SER A O 1
#

Sequence (181 aa):
MAMANFKFIDIGINLTDPMFRGIYRGNQKHQDDFAQVVERASSVGIQKFMITGGNLEDSREALKLAQSREEFFSTVGCHPTRCSEFDQQGAEQYFSALRELVVNNRGKVVAVGECGLGSKFIKTTFPTKKKWETGHCLKDRNEPCHIIQVLEVMAAARNEDPVEMANTIYNNTLKVFFTGS